Protein AF-A0A7V6RN48-F1 (afdb_monomer_lite)

Foldseek 3Di:
DDPPPDDCDPVNVVVVVVVVCVVQNPVRVVVVVVVVVVVVVVVVVVVVVVVVVVVVVVCVPDDDDDPDPPDPPPDDDDDDDDDDDDDPDDDDDDDD

Sequence (96 aa):
MFGFLGNVGIWELVLILLVALLVVGPSKLPEVARSLGKGVQQFQKSVNGMRQEFDDMMNDNDEPVRPEPVVSAKDEIIIQPREHSDEENQKDIVDE

Radius of gyration: 31.65 Å; chains: 1; bounding box: 51×68×78 Å

pLDDT: mean 76.0, std 18.97, range [39.94, 97.19]

Structure (mmCIF, N/CA/C/O backbone):
data_AF-A0A7V6RN48-F1
#
_entry.id   AF-A0A7V6RN48-F1
#
loop_
_atom_site.group_PDB
_atom_site.id
_atom_site.type_symbol
_atom_site.label_atom_id
_atom_site.label_alt_id
_atom_site.label_comp_id
_atom_site.label_asym_id
_atom_site.label_entity_id
_atom_site.label_seq_id
_atom_site.pdbx_PDB_ins_code
_atom_site.Cartn_x
_atom_site.Cartn_y
_atom_site.Cartn_z
_atom_site.occupancy
_atom_site.B_iso_or_equiv
_atom_site.auth_seq_id
_atom_site.auth_comp_id
_atom_site.auth_asym_id
_atom_site.auth_atom_id
_atom_site.pdbx_PDB_model_num
ATOM 1 N N . MET A 1 1 ? 29.591 5.762 -10.429 1.00 47.84 1 MET A N 1
ATOM 2 C CA . MET A 1 1 ? 29.684 4.503 -9.661 1.00 47.84 1 MET A CA 1
ATOM 3 C C . MET A 1 1 ? 28.708 4.634 -8.498 1.00 47.84 1 MET A C 1
ATOM 5 O O . MET A 1 1 ? 28.779 5.626 -7.789 1.00 47.84 1 MET A O 1
ATOM 9 N N . PHE A 1 2 ? 27.704 3.758 -8.464 1.00 56.19 2 PHE A N 1
ATOM 10 C CA . PHE A 1 2 ? 26.417 3.890 -7.765 1.00 56.19 2 PHE A CA 1
ATOM 11 C C . PHE A 1 2 ? 26.522 3.997 -6.228 1.00 56.19 2 PHE A C 1
ATOM 13 O O . PHE A 1 2 ? 27.327 3.298 -5.618 1.00 56.19 2 PHE A O 1
ATOM 20 N N . GLY A 1 3 ? 25.668 4.827 -5.610 1.00 63.84 3 GLY A N 1
ATOM 21 C CA . GLY A 1 3 ? 25.554 5.084 -4.161 1.00 63.84 3 GLY A CA 1
ATOM 22 C C . GLY A 1 3 ? 24.938 3.934 -3.351 1.00 63.84 3 GLY A C 1
ATOM 23 O O . GLY A 1 3 ? 23.993 4.128 -2.597 1.00 63.84 3 GLY A O 1
ATOM 24 N N . PHE A 1 4 ? 25.473 2.726 -3.512 1.00 67.00 4 PHE A N 1
ATOM 25 C CA . PHE A 1 4 ? 24.835 1.459 -3.133 1.00 67.00 4 PHE A CA 1
ATOM 26 C C . PHE A 1 4 ? 24.855 1.107 -1.627 1.00 67.00 4 PHE A C 1
ATOM 28 O O . PHE A 1 4 ? 24.363 0.047 -1.259 1.00 67.00 4 PHE A O 1
ATOM 35 N N . LEU A 1 5 ? 25.444 1.925 -0.743 1.00 65.12 5 LEU A N 1
ATOM 36 C CA . LEU A 1 5 ? 25.879 1.454 0.589 1.00 65.12 5 LEU A CA 1
ATOM 37 C C . LEU A 1 5 ? 25.321 2.189 1.817 1.00 65.12 5 LEU A C 1
ATOM 39 O O . LEU A 1 5 ? 25.791 1.931 2.920 1.00 65.12 5 LEU A O 1
ATOM 43 N N . GLY A 1 6 ? 24.316 3.058 1.696 1.00 70.00 6 GLY A N 1
ATOM 44 C CA . GLY A 1 6 ? 23.764 3.670 2.918 1.00 70.00 6 GLY A CA 1
ATOM 45 C C . GLY A 1 6 ? 22.353 4.206 2.816 1.00 70.00 6 GLY A C 1
ATOM 46 O O . GLY A 1 6 ? 21.570 4.029 3.739 1.00 70.00 6 GLY A O 1
ATOM 47 N N . ASN A 1 7 ? 22.002 4.798 1.680 1.00 73.25 7 ASN A N 1
ATOM 48 C CA . ASN A 1 7 ? 20.728 5.480 1.528 1.00 73.25 7 ASN A CA 1
ATOM 49 C C . ASN A 1 7 ? 20.094 4.989 0.238 1.00 73.25 7 ASN A C 1
ATOM 51 O O . ASN A 1 7 ? 20.351 5.549 -0.824 1.00 73.25 7 ASN A O 1
ATOM 55 N N . VAL A 1 8 ? 19.309 3.913 0.329 1.00 83.81 8 VAL A N 1
ATOM 56 C CA . VAL A 1 8 ? 18.417 3.521 -0.765 1.00 83.81 8 VAL A CA 1
ATOM 57 C C . VAL A 1 8 ? 17.509 4.719 -1.021 1.00 83.81 8 VAL A C 1
ATOM 59 O O . VAL A 1 8 ? 16.638 5.039 -0.211 1.00 83.81 8 VAL A O 1
ATOM 62 N N . GLY A 1 9 ? 17.780 5.438 -2.103 1.00 86.44 9 GLY A N 1
ATOM 63 C CA . GLY A 1 9 ? 17.009 6.597 -2.488 1.00 86.44 9 GLY A CA 1
ATOM 64 C C . GLY A 1 9 ? 15.668 6.183 -3.074 1.00 86.44 9 GLY A C 1
ATOM 65 O O . GLY A 1 9 ? 15.418 5.028 -3.434 1.00 86.44 9 GLY A O 1
ATOM 66 N N . ILE A 1 10 ? 14.790 7.175 -3.213 1.00 90.94 10 ILE A N 1
ATOM 67 C CA . ILE A 1 10 ? 13.515 7.008 -3.920 1.00 90.94 10 ILE A CA 1
ATOM 68 C C . ILE A 1 10 ? 13.767 6.472 -5.339 1.00 90.94 10 ILE A C 1
ATOM 70 O O . ILE A 1 10 ? 13.010 5.636 -5.822 1.00 90.94 10 ILE A O 1
ATOM 74 N N . TRP A 1 11 ? 14.856 6.896 -5.986 1.00 90.00 11 TRP A N 1
ATOM 75 C CA . TRP A 1 11 ? 15.222 6.452 -7.331 1.00 90.00 11 TRP A CA 1
ATOM 76 C C . TRP A 1 11 ? 15.539 4.956 -7.409 1.00 90.00 11 TRP A C 1
ATOM 78 O O . TRP A 1 11 ? 15.046 4.277 -8.310 1.00 90.00 11 TRP A O 1
ATOM 88 N N . GLU A 1 12 ? 16.299 4.418 -6.456 1.00 89.19 12 GLU A N 1
ATOM 89 C CA . GLU A 1 12 ? 16.594 2.988 -6.371 1.00 89.19 12 GLU A CA 1
ATOM 90 C C . GLU A 1 12 ? 15.329 2.170 -6.083 1.00 89.19 12 GLU A C 1
ATOM 92 O O . GLU A 1 12 ? 15.106 1.145 -6.733 1.00 89.19 12 GLU A O 1
ATOM 97 N N . LEU A 1 13 ? 14.464 2.640 -5.174 1.00 91.88 13 LEU A N 1
ATOM 98 C CA . LEU A 1 13 ? 13.175 1.987 -4.917 1.00 91.88 13 LEU A CA 1
ATOM 99 C C . LEU A 1 13 ? 12.296 1.945 -6.167 1.00 91.88 13 LEU A C 1
ATOM 101 O O . LEU A 1 13 ? 11.704 0.906 -6.448 1.00 91.88 13 LEU A O 1
ATOM 105 N N . VAL A 1 14 ? 12.226 3.035 -6.936 1.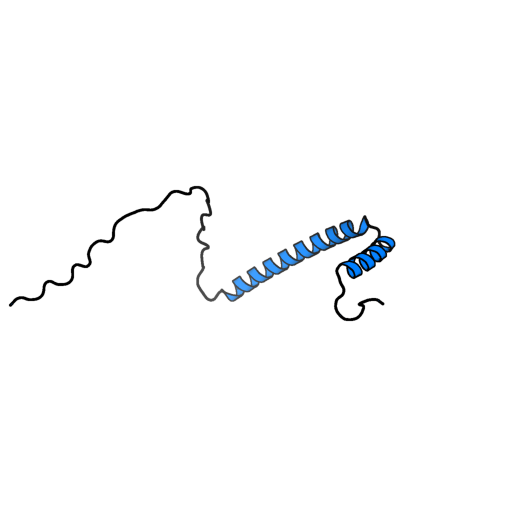00 93.12 14 VAL A N 1
ATOM 106 C CA . VAL A 1 14 ? 11.460 3.076 -8.191 1.00 93.12 14 VAL A CA 1
ATOM 107 C C . VAL A 1 14 ? 12.030 2.096 -9.217 1.00 93.12 14 VAL A C 1
ATOM 109 O O . VAL A 1 14 ? 11.255 1.407 -9.878 1.00 93.12 14 VAL A O 1
ATOM 112 N N . LEU A 1 15 ? 13.357 1.977 -9.332 1.00 93.62 15 LEU A N 1
ATOM 113 C CA . LEU A 1 15 ? 13.991 1.021 -10.247 1.00 93.62 15 LEU A CA 1
ATOM 114 C C . LEU A 1 15 ? 13.646 -0.431 -9.874 1.00 93.62 15 LEU A C 1
ATOM 116 O O . LEU A 1 15 ? 13.243 -1.213 -10.736 1.00 93.62 15 LEU A O 1
ATOM 120 N N . ILE A 1 16 ? 13.755 -0.782 -8.589 1.00 92.94 16 ILE A N 1
ATOM 121 C CA . ILE A 1 16 ? 13.392 -2.117 -8.085 1.00 92.94 16 ILE A CA 1
ATOM 122 C C . ILE A 1 16 ? 11.897 -2.372 -8.293 1.00 92.94 16 ILE A C 1
ATOM 124 O O . ILE A 1 16 ? 11.513 -3.446 -8.760 1.00 92.94 16 ILE A O 1
ATOM 128 N N . LEU A 1 17 ? 11.053 -1.377 -8.002 1.00 93.69 17 LEU A N 1
ATOM 129 C CA . LEU A 1 17 ? 9.614 -1.459 -8.222 1.00 93.69 17 LEU A CA 1
ATOM 130 C C . LEU A 1 17 ? 9.308 -1.705 -9.700 1.00 93.69 17 LEU A C 1
ATOM 132 O O . LEU A 1 17 ? 8.465 -2.541 -9.991 1.00 93.69 17 LEU A O 1
ATOM 136 N N . LEU A 1 18 ? 10.003 -1.043 -10.628 1.00 95.12 18 LEU A N 1
ATOM 137 C CA . LEU A 1 18 ? 9.819 -1.223 -12.070 1.00 95.12 18 LEU A CA 1
ATOM 138 C C . LEU A 1 18 ? 10.151 -2.651 -12.524 1.00 95.12 18 LEU A C 1
ATOM 140 O O . LEU A 1 18 ? 9.410 -3.238 -13.313 1.00 95.12 18 LEU A O 1
ATOM 144 N N . VAL A 1 19 ? 11.221 -3.243 -11.990 1.00 95.88 19 VAL A N 1
ATOM 145 C CA . VAL A 1 19 ? 11.558 -4.651 -12.255 1.00 95.88 19 VAL A CA 1
ATOM 146 C C . VAL A 1 19 ? 10.502 -5.585 -11.653 1.00 95.88 19 VAL A C 1
ATOM 148 O O . VAL A 1 19 ? 10.026 -6.493 -12.333 1.00 95.88 19 VAL A O 1
ATOM 151 N N . ALA A 1 20 ? 10.062 -5.338 -10.417 1.00 94.62 20 ALA A N 1
ATOM 152 C CA . ALA A 1 20 ? 8.992 -6.113 -9.785 1.00 94.62 20 ALA A CA 1
ATOM 153 C C . ALA A 1 20 ? 7.656 -5.992 -10.546 1.00 94.62 20 ALA A C 1
ATOM 155 O O . ALA A 1 20 ? 6.939 -6.977 -10.710 1.00 94.62 20 ALA A O 1
ATOM 156 N N . LEU A 1 21 ? 7.350 -4.802 -11.066 1.00 94.50 21 LEU A N 1
ATOM 157 C CA . LEU A 1 21 ? 6.201 -4.493 -11.918 1.00 94.50 21 LEU A CA 1
ATOM 158 C C . LEU A 1 21 ? 6.243 -5.255 -13.245 1.00 94.50 21 LEU A C 1
ATOM 160 O O . LEU A 1 21 ? 5.184 -5.611 -13.745 1.00 94.50 21 LEU A O 1
ATOM 164 N N . LEU A 1 22 ? 7.418 -5.521 -13.818 1.00 95.00 22 LEU A N 1
ATOM 165 C CA . LEU A 1 22 ? 7.532 -6.356 -15.020 1.00 95.00 22 LEU A CA 1
ATOM 166 C C . LEU A 1 22 ? 7.240 -7.830 -14.724 1.00 95.00 22 LEU A C 1
ATOM 168 O O . LEU A 1 22 ? 6.592 -8.494 -15.528 1.00 95.00 22 LEU A O 1
ATOM 172 N N . VAL A 1 23 ? 7.687 -8.333 -13.570 1.00 95.25 23 VAL A N 1
ATOM 173 C CA . VAL A 1 23 ? 7.467 -9.730 -13.159 1.00 95.25 23 VAL A CA 1
ATOM 174 C C . VAL A 1 23 ? 6.012 -9.971 -12.751 1.00 95.25 23 VAL A C 1
ATOM 176 O O . VAL A 1 23 ? 5.406 -10.962 -13.149 1.00 95.25 23 VAL A O 1
ATOM 179 N N . VAL A 1 24 ? 5.449 -9.070 -11.945 1.00 92.50 24 VAL A N 1
ATOM 180 C CA . VAL A 1 24 ? 4.110 -9.212 -11.349 1.00 92.50 24 VAL A CA 1
ATOM 181 C C . VAL A 1 24 ? 3.024 -8.571 -12.222 1.00 92.50 24 VAL A C 1
ATOM 183 O O . VAL A 1 24 ? 1.897 -9.058 -12.272 1.00 92.50 24 VAL A O 1
ATOM 186 N N . GLY A 1 25 ? 3.352 -7.492 -12.930 1.00 93.00 25 GLY A N 1
ATOM 187 C CA . GLY A 1 25 ? 2.441 -6.689 -13.747 1.00 93.00 25 GLY A CA 1
ATOM 188 C C . GLY A 1 25 ? 1.922 -5.432 -13.020 1.00 93.00 25 GLY A C 1
ATOM 189 O O . GLY A 1 25 ? 1.488 -5.521 -11.865 1.00 93.00 25 GLY A O 1
ATOM 190 N N . PRO A 1 26 ? 1.852 -4.257 -13.686 1.00 91.69 26 PRO A N 1
ATOM 191 C CA . PRO A 1 26 ? 1.352 -3.010 -13.090 1.00 91.69 26 PRO A CA 1
ATOM 192 C C . PRO A 1 26 ? -0.100 -3.075 -12.630 1.00 91.69 26 PRO A C 1
ATOM 194 O O . PRO A 1 26 ? -0.471 -2.418 -11.663 1.00 91.69 26 PRO A O 1
ATOM 197 N N . SER A 1 27 ? -0.921 -3.900 -13.275 1.00 92.88 27 SER A N 1
ATOM 198 C CA . SER A 1 27 ? -2.319 -4.096 -12.889 1.00 92.88 27 SER A CA 1
ATOM 199 C C . SER A 1 27 ? -2.483 -4.977 -11.648 1.00 92.88 27 SER A C 1
ATOM 201 O O . SER A 1 27 ? -3.518 -4.905 -10.990 1.00 92.88 27 SER A O 1
ATOM 203 N N . LYS A 1 28 ? -1.474 -5.790 -11.302 1.00 92.38 28 LYS A N 1
ATOM 204 C CA . LYS A 1 28 ? -1.540 -6.759 -10.199 1.00 92.38 28 LYS A CA 1
ATOM 205 C C . LYS A 1 28 ? -1.095 -6.184 -8.860 1.00 92.38 28 LYS A C 1
ATOM 207 O O . LYS A 1 28 ? -1.694 -6.525 -7.846 1.00 92.38 28 LYS A O 1
ATOM 212 N N . LEU A 1 29 ? -0.146 -5.246 -8.838 1.00 93.12 29 LEU A N 1
ATOM 213 C CA . LEU A 1 29 ? 0.199 -4.517 -7.609 1.00 93.12 29 LEU A CA 1
ATOM 214 C C . LEU A 1 29 ? -1.005 -3.853 -6.910 1.00 93.12 29 LEU A C 1
ATOM 216 O O . LEU A 1 29 ? -1.179 -4.093 -5.715 1.00 93.12 29 LEU A O 1
ATOM 220 N N . PRO A 1 30 ? -1.866 -3.062 -7.584 1.00 91.19 30 PRO A N 1
ATOM 221 C CA . PRO A 1 30 ? -3.017 -2.446 -6.925 1.00 91.19 30 PRO A CA 1
ATOM 222 C C . PRO A 1 30 ? -4.068 -3.479 -6.507 1.00 91.19 30 PRO A C 1
ATOM 224 O O . PRO A 1 30 ? -4.753 -3.280 -5.508 1.00 91.19 30 PRO A O 1
ATOM 227 N N . GLU A 1 31 ? -4.200 -4.584 -7.241 1.00 94.00 31 GLU A N 1
ATOM 228 C CA . GLU A 1 31 ? -5.108 -5.683 -6.900 1.00 94.00 31 GLU A CA 1
ATOM 229 C C . GLU A 1 31 ? -4.679 -6.367 -5.589 1.00 94.00 31 GLU A C 1
ATOM 231 O O . GLU A 1 31 ? -5.486 -6.489 -4.664 1.00 94.00 31 GLU A O 1
ATOM 236 N N . VAL A 1 32 ? -3.390 -6.702 -5.468 1.00 93.62 32 VAL A N 1
ATOM 237 C CA . VAL A 1 32 ? -2.786 -7.288 -4.259 1.00 93.62 32 VAL A CA 1
ATOM 238 C C . VAL A 1 32 ? -2.795 -6.296 -3.093 1.00 93.62 32 VAL A C 1
ATOM 240 O O . VAL A 1 32 ? -3.162 -6.652 -1.978 1.00 93.62 32 VAL A O 1
ATOM 243 N N . ALA A 1 33 ? -2.467 -5.025 -3.331 1.00 93.88 33 ALA A N 1
ATOM 244 C CA . ALA A 1 33 ? -2.520 -4.000 -2.290 1.00 93.88 33 ALA A CA 1
ATOM 245 C C . ALA A 1 33 ? -3.946 -3.799 -1.752 1.00 93.88 33 ALA A C 1
ATOM 247 O O . ALA A 1 33 ? -4.133 -3.634 -0.548 1.00 93.88 33 ALA A O 1
ATOM 248 N N . ARG A 1 34 ? -4.971 -3.853 -2.614 1.00 95.50 34 ARG A N 1
ATOM 249 C CA . ARG A 1 34 ? -6.379 -3.760 -2.191 1.00 95.50 34 ARG A CA 1
ATOM 250 C C . ARG A 1 34 ? -6.817 -4.964 -1.360 1.00 95.50 34 ARG A C 1
ATOM 252 O O . ARG A 1 34 ? -7.548 -4.772 -0.390 1.00 95.50 34 ARG A O 1
ATOM 259 N N . SER A 1 35 ? -6.418 -6.184 -1.723 1.00 95.19 35 SER A N 1
ATOM 260 C CA . SER A 1 35 ? -6.779 -7.382 -0.952 1.00 95.19 35 SER A CA 1
ATOM 261 C C . SER A 1 35 ? -6.073 -7.410 0.406 1.00 95.19 35 SER A C 1
ATOM 263 O O . SER A 1 35 ? -6.736 -7.585 1.431 1.00 95.19 35 SER A O 1
ATOM 265 N N . LEU A 1 36 ? -4.769 -7.120 0.430 1.00 96.44 36 LEU A N 1
ATOM 266 C CA . LEU A 1 36 ? -3.990 -6.974 1.661 1.00 96.44 36 LEU A CA 1
ATOM 267 C C . LEU A 1 36 ? -4.531 -5.840 2.536 1.00 96.44 36 LEU A C 1
ATOM 269 O O . LEU A 1 36 ? -4.720 -6.032 3.733 1.00 96.44 36 LEU A O 1
ATOM 273 N N . GLY A 1 37 ? -4.852 -4.684 1.949 1.00 95.62 37 GLY A N 1
ATOM 274 C CA . GLY A 1 37 ? -5.378 -3.527 2.673 1.00 95.62 37 GLY A CA 1
ATOM 275 C C . GLY A 1 37 ? -6.695 -3.823 3.391 1.00 95.62 37 GLY A C 1
ATOM 276 O O . GLY A 1 37 ? -6.858 -3.457 4.553 1.00 95.62 37 GLY A O 1
ATOM 277 N N . LYS A 1 38 ? -7.608 -4.561 2.747 1.00 96.38 38 LYS A N 1
ATOM 278 C CA . LYS A 1 38 ? -8.849 -5.022 3.391 1.00 96.38 38 LYS A CA 1
ATOM 279 C C . LYS A 1 38 ? -8.571 -5.976 4.557 1.00 96.38 38 LYS A C 1
ATOM 281 O O . LYS A 1 38 ? -9.220 -5.850 5.594 1.00 96.38 38 LYS A O 1
ATOM 286 N N . GLY A 1 39 ? -7.613 -6.894 4.405 1.00 96.81 39 GLY A N 1
ATOM 287 C CA . GLY A 1 39 ? -7.199 -7.811 5.472 1.00 96.81 39 GLY A CA 1
ATOM 288 C C . GLY A 1 39 ? -6.595 -7.074 6.669 1.00 96.81 39 GLY A C 1
ATOM 289 O O . GLY A 1 39 ? -7.028 -7.273 7.801 1.00 96.81 39 GLY A O 1
ATOM 290 N N . VAL A 1 40 ? -5.673 -6.142 6.415 1.00 97.19 40 VAL A N 1
ATOM 291 C CA . VAL A 1 40 ? -5.059 -5.294 7.449 1.00 97.19 40 VAL A CA 1
ATOM 292 C C . VAL A 1 40 ? -6.108 -4.434 8.158 1.00 97.19 40 VAL A C 1
ATOM 294 O O . VAL A 1 40 ? -6.059 -4.300 9.378 1.00 97.19 40 VAL A O 1
ATOM 297 N N . GLN A 1 41 ? -7.086 -3.883 7.434 1.00 96.38 41 GLN A N 1
ATOM 298 C CA . GLN A 1 41 ? -8.163 -3.092 8.037 1.00 96.38 41 GLN A CA 1
ATOM 299 C C . GLN A 1 41 ? -9.028 -3.928 8.994 1.00 96.38 41 GLN A C 1
ATOM 301 O O . GLN A 1 41 ? -9.370 -3.462 10.079 1.00 96.38 41 GLN A O 1
ATOM 306 N N . GLN A 1 42 ? -9.383 -5.156 8.612 1.00 96.75 42 GLN A N 1
ATOM 307 C CA . GLN A 1 42 ? -10.147 -6.068 9.474 1.00 96.75 42 GLN A CA 1
ATOM 308 C C . GLN A 1 42 ? -9.323 -6.539 10.676 1.00 96.75 42 GLN A C 1
ATOM 310 O O . GLN A 1 42 ? -9.846 -6.611 11.789 1.00 96.75 42 GLN A O 1
ATOM 315 N N . PHE A 1 43 ? -8.026 -6.784 10.472 1.00 96.88 43 PHE A N 1
ATOM 316 C CA . PHE A 1 43 ? -7.097 -7.108 11.549 1.00 96.88 43 PHE A CA 1
ATOM 317 C C . PHE A 1 43 ? -7.018 -5.970 12.571 1.00 96.88 43 PHE A C 1
ATOM 319 O O . PHE A 1 43 ? -7.222 -6.208 13.756 1.00 96.88 43 PHE A O 1
ATOM 326 N N . GLN A 1 44 ? -6.836 -4.722 12.123 1.00 96.12 44 GLN A N 1
ATOM 327 C CA . GLN A 1 44 ? -6.830 -3.557 13.014 1.00 96.12 44 GLN A CA 1
ATOM 328 C C . GLN A 1 44 ? -8.145 -3.398 13.785 1.00 96.12 44 GLN A C 1
ATOM 330 O O . GLN A 1 44 ? -8.110 -3.140 14.983 1.00 96.12 44 GLN A O 1
ATOM 335 N N . LYS A 1 45 ? -9.303 -3.588 13.135 1.00 96.00 45 LYS A N 1
ATOM 336 C CA . LYS A 1 45 ? -10.608 -3.540 13.819 1.00 96.00 45 LYS A CA 1
ATOM 337 C C . LYS A 1 45 ? -10.721 -4.596 14.917 1.00 96.00 45 LYS A C 1
ATOM 339 O O . LYS A 1 45 ? -11.158 -4.274 16.013 1.00 96.00 45 LYS A O 1
ATOM 344 N N 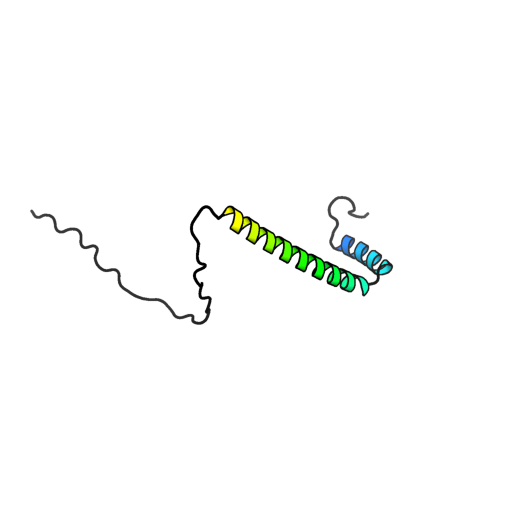. SER A 1 46 ? -10.290 -5.821 14.628 1.00 95.69 46 SER A N 1
ATOM 345 C CA . SER A 1 46 ? -10.314 -6.926 15.594 1.00 95.69 46 SER A CA 1
ATOM 346 C C . SER A 1 46 ? -9.362 -6.659 16.761 1.00 95.69 46 SER A C 1
ATOM 348 O O . SER A 1 46 ? -9.732 -6.836 17.914 1.00 95.69 46 SER A O 1
ATOM 350 N N . VAL A 1 47 ? -8.155 -6.158 16.475 1.00 95.88 47 VAL A N 1
ATOM 351 C CA . VAL A 1 47 ? -7.173 -5.771 17.500 1.00 95.88 47 VAL A CA 1
ATOM 352 C C . VAL A 1 47 ? -7.694 -4.638 18.380 1.00 95.88 47 VAL A C 1
ATOM 354 O O . VAL A 1 47 ? -7.520 -4.694 19.593 1.00 95.88 47 VAL A O 1
ATOM 357 N N . ASN A 1 48 ? -8.343 -3.627 17.803 1.00 95.69 48 ASN A N 1
ATOM 358 C CA . ASN A 1 48 ? -8.912 -2.523 18.572 1.00 95.69 48 ASN A CA 1
ATOM 359 C C . ASN A 1 48 ? -10.098 -2.967 19.436 1.00 95.69 48 ASN A C 1
ATOM 361 O O . ASN A 1 48 ? -10.176 -2.537 20.580 1.00 95.69 48 ASN A O 1
ATOM 365 N N . GLY A 1 49 ? -10.967 -3.845 18.923 1.00 93.81 49 GLY A N 1
ATOM 366 C CA . GLY A 1 49 ? -12.048 -4.441 19.716 1.00 93.81 49 GLY A CA 1
ATOM 367 C C . GLY A 1 49 ? -11.505 -5.223 20.911 1.00 93.81 49 GLY A C 1
ATOM 368 O O . GLY A 1 49 ? -11.892 -4.953 22.040 1.00 93.81 49 GLY A O 1
ATOM 369 N N . MET A 1 50 ? -10.504 -6.083 20.686 1.00 95.00 50 MET A N 1
ATOM 370 C CA . MET A 1 50 ? -9.838 -6.802 21.778 1.00 95.00 50 MET A CA 1
ATOM 371 C C . MET A 1 50 ? -9.214 -5.846 22.798 1.00 95.00 50 MET A C 1
ATOM 373 O O . MET A 1 50 ? -9.356 -6.062 23.990 1.00 95.00 50 MET A O 1
ATOM 377 N N . ARG A 1 51 ? -8.528 -4.781 22.358 1.00 92.38 51 ARG A N 1
ATOM 378 C CA . ARG A 1 51 ? -7.942 -3.789 23.277 1.00 92.38 51 ARG A CA 1
ATOM 379 C C . ARG A 1 51 ? -8.991 -3.127 24.163 1.00 92.38 51 ARG A C 1
ATOM 381 O O . ARG A 1 51 ? -8.711 -2.933 25.334 1.00 92.38 51 ARG A O 1
ATOM 388 N N . GLN A 1 52 ? -10.153 -2.795 23.607 1.00 92.31 52 GLN A N 1
ATOM 389 C CA . GLN A 1 52 ? -11.251 -2.197 24.360 1.00 92.31 52 GLN A CA 1
ATOM 390 C C . GLN A 1 52 ? -11.830 -3.183 25.380 1.00 92.31 52 GLN A C 1
ATOM 392 O O . GLN A 1 52 ? -11.979 -2.828 26.538 1.00 92.31 52 GLN A O 1
ATOM 397 N N . GLU A 1 53 ? -12.050 -4.440 24.985 1.00 89.62 53 GLU A N 1
ATOM 398 C CA . GLU A 1 53 ? -12.496 -5.495 25.907 1.00 89.62 53 GLU A CA 1
ATOM 399 C C . GLU A 1 53 ? -11.476 -5.755 27.028 1.00 89.62 53 GLU A C 1
ATOM 401 O O . GLU A 1 53 ? -11.855 -5.931 28.181 1.00 89.62 53 GLU A O 1
ATOM 406 N N . PHE A 1 54 ? -10.176 -5.753 26.711 1.00 89.75 54 PHE A N 1
ATOM 407 C CA . PHE A 1 54 ? -9.117 -5.885 27.713 1.00 89.75 54 PHE A CA 1
ATOM 408 C C . PHE A 1 54 ? -9.082 -4.697 28.682 1.00 89.75 54 PHE A C 1
ATOM 410 O O . PHE A 1 54 ? -8.899 -4.917 29.876 1.00 89.75 54 PHE A O 1
ATOM 417 N N . ASP A 1 55 ? -9.252 -3.469 28.188 1.00 89.19 55 ASP A N 1
ATOM 418 C CA . ASP A 1 55 ? -9.286 -2.258 29.016 1.00 89.19 55 ASP A CA 1
ATOM 419 C C . ASP A 1 55 ? -10.513 -2.256 29.941 1.00 89.19 55 ASP A C 1
ATOM 421 O O . ASP A 1 55 ? -10.367 -2.050 31.143 1.00 89.19 55 ASP A O 1
ATOM 425 N N . ASP A 1 56 ? -11.690 -2.615 29.417 1.00 87.50 56 ASP A N 1
ATOM 426 C CA . ASP A 1 56 ? -12.929 -2.756 30.193 1.00 87.50 56 ASP A CA 1
ATOM 427 C C . ASP A 1 56 ? -12.779 -3.817 31.304 1.00 87.50 56 ASP A C 1
ATOM 429 O O . ASP A 1 56 ? -13.153 -3.579 32.450 1.00 87.50 56 ASP A O 1
ATOM 433 N N . MET A 1 57 ? -12.150 -4.963 31.008 1.00 79.19 57 MET A N 1
ATOM 434 C CA . MET A 1 57 ? -11.873 -6.018 32.000 1.00 79.19 57 MET A CA 1
ATOM 435 C C . MET A 1 57 ? -10.846 -5.613 33.067 1.00 79.19 57 MET A C 1
ATOM 437 O O . MET A 1 57 ? -10.825 -6.186 34.157 1.00 79.19 57 MET A O 1
ATOM 441 N N . MET A 1 58 ? -9.948 -4.681 32.751 1.00 80.06 58 MET A N 1
ATOM 442 C CA . MET A 1 58 ? -8.907 -4.209 33.668 1.00 80.06 58 MET A CA 1
ATOM 443 C C . MET A 1 58 ? -9.379 -3.014 34.508 1.00 80.06 58 MET A C 1
ATOM 445 O O . MET A 1 58 ? -8.851 -2.816 35.603 1.00 80.06 58 MET A O 1
ATOM 449 N N . ASN A 1 59 ? -10.393 -2.277 34.042 1.00 72.75 59 ASN A N 1
ATOM 450 C CA . ASN A 1 59 ? -11.009 -1.144 34.739 1.00 72.75 59 ASN A CA 1
ATOM 451 C C . ASN A 1 59 ? -12.157 -1.518 35.692 1.00 72.75 59 ASN A C 1
ATOM 453 O O . ASN A 1 59 ? -12.670 -0.639 36.377 1.00 72.75 59 ASN A O 1
ATOM 457 N N . ASP A 1 60 ? -12.514 -2.799 35.828 1.00 63.09 60 ASP A N 1
ATOM 458 C CA . ASP A 1 60 ? -13.574 -3.294 36.733 1.00 63.09 60 ASP A CA 1
ATOM 459 C C . ASP A 1 60 ? -13.279 -3.112 38.252 1.00 63.09 60 ASP A C 1
ATOM 461 O O . ASP A 1 60 ? -13.894 -3.758 39.101 1.00 63.09 60 ASP A O 1
ATOM 465 N N . ASN A 1 61 ? -12.350 -2.222 38.630 1.00 62.28 61 ASN A N 1
ATOM 466 C CA . ASN A 1 61 ? -12.123 -1.796 40.018 1.0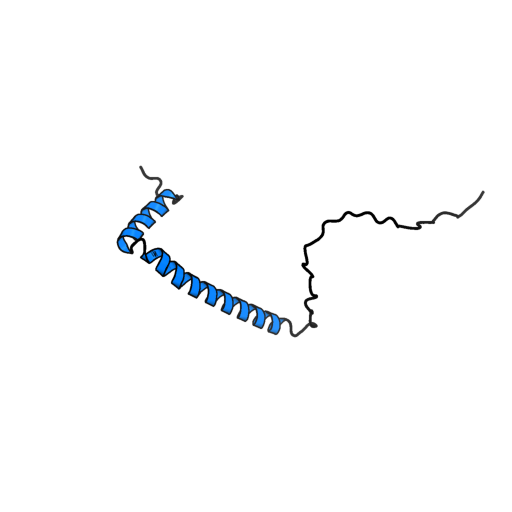0 62.28 61 ASN A CA 1
ATOM 467 C C . ASN A 1 61 ? -12.373 -0.300 40.287 1.00 62.28 61 ASN A C 1
ATOM 469 O O . ASN A 1 61 ? -12.240 0.086 41.443 1.00 62.28 61 ASN A O 1
ATOM 473 N N . ASP A 1 62 ? -12.793 0.517 39.313 1.00 65.56 62 ASP A N 1
ATOM 474 C CA . ASP A 1 62 ? -13.205 1.908 39.565 1.00 65.56 62 ASP A CA 1
ATOM 475 C C . ASP A 1 62 ? -14.401 2.324 38.675 1.00 65.56 62 ASP A C 1
ATOM 477 O O . ASP A 1 62 ? -14.579 1.856 37.557 1.00 65.56 62 ASP A O 1
ATOM 481 N N . GLU A 1 63 ? -15.271 3.169 39.230 1.00 63.41 63 GLU A N 1
ATOM 482 C CA . GLU A 1 63 ? -16.602 3.581 38.750 1.00 63.41 63 GLU A CA 1
ATOM 483 C C . GLU A 1 63 ? -16.772 3.936 37.247 1.00 63.41 63 GLU A C 1
ATOM 485 O O . GLU A 1 63 ? -15.850 4.403 36.578 1.00 63.41 63 GLU A O 1
ATOM 490 N N . PRO A 1 64 ? -18.010 3.835 36.708 1.00 58.78 64 PRO A N 1
ATOM 491 C CA . PRO A 1 64 ? -18.302 4.057 35.293 1.00 58.78 64 PRO A CA 1
ATOM 492 C C . PRO A 1 64 ? -18.117 5.522 34.866 1.00 58.78 64 PRO A C 1
ATOM 494 O O . PRO A 1 64 ? -18.965 6.381 35.134 1.00 58.78 64 PRO A O 1
ATOM 497 N N . VAL A 1 65 ? -17.072 5.801 34.085 1.00 62.62 65 VAL A N 1
ATOM 498 C CA . VAL A 1 65 ? -16.940 7.069 33.352 1.00 62.62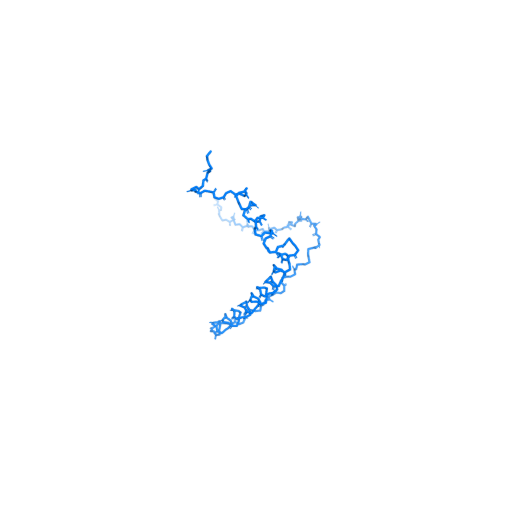 65 VAL A CA 1
ATOM 499 C C . VAL A 1 65 ? -17.921 7.061 32.177 1.00 62.62 65 VAL A C 1
ATOM 501 O O . VAL A 1 65 ? -17.655 6.512 31.108 1.00 62.62 65 VAL A O 1
ATOM 504 N N . ARG A 1 66 ? -19.087 7.690 32.364 1.00 65.12 66 ARG A N 1
ATOM 505 C CA . ARG A 1 66 ? -19.961 8.081 31.248 1.00 65.12 66 ARG A CA 1
ATOM 506 C C . ARG A 1 66 ? -19.157 8.961 30.287 1.00 65.12 66 ARG A C 1
ATOM 508 O O . ARG A 1 66 ? -18.667 10.000 30.729 1.00 65.12 66 ARG A O 1
ATOM 515 N N . PRO A 1 67 ? -19.078 8.645 28.984 1.00 65.00 67 PRO A N 1
ATOM 516 C CA . PRO A 1 67 ? -18.683 9.654 28.020 1.00 65.00 67 PRO A CA 1
ATOM 517 C C . PRO A 1 67 ? -19.786 10.716 28.006 1.00 65.00 67 PRO A C 1
ATOM 519 O O . PRO A 1 67 ? -20.891 10.479 27.511 1.00 65.00 67 PRO A O 1
ATOM 522 N N . GLU A 1 68 ? -19.516 11.878 28.602 1.00 59.75 68 GLU A N 1
ATOM 523 C CA . GLU A 1 68 ? -20.337 13.057 28.356 1.00 59.75 68 GLU A CA 1
ATOM 524 C C . GLU A 1 68 ? -20.370 13.325 26.844 1.00 59.75 68 GLU A C 1
ATOM 526 O O . GLU A 1 68 ? -19.347 13.184 26.161 1.00 59.75 68 GLU A O 1
ATOM 531 N N . PRO A 1 69 ? -21.534 13.697 26.285 1.00 63.72 69 PRO A N 1
ATOM 532 C CA . PRO A 1 69 ? -21.633 14.044 24.885 1.00 63.72 69 PRO A CA 1
ATOM 533 C C . PRO A 1 69 ? -20.889 15.365 24.693 1.00 63.72 69 PRO A C 1
ATOM 535 O O . PRO A 1 69 ? -21.445 16.441 24.903 1.00 63.72 69 PRO A O 1
ATOM 538 N N . VAL A 1 70 ? -19.626 15.299 24.272 1.00 60.34 70 VAL A N 1
ATOM 539 C CA . VAL A 1 70 ? -18.944 1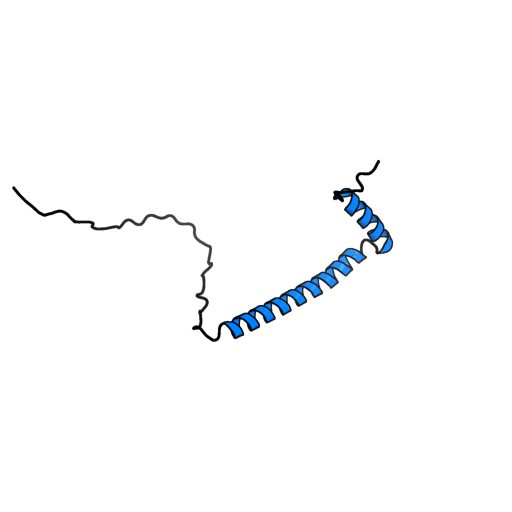6.452 23.685 1.00 60.34 70 VAL A CA 1
ATOM 540 C C . VAL A 1 70 ? -19.643 16.781 22.372 1.00 60.34 70 VAL A C 1
ATOM 542 O O . VAL A 1 70 ? -19.330 16.266 21.298 1.00 60.34 70 VAL A O 1
ATOM 545 N N . VAL A 1 71 ? -2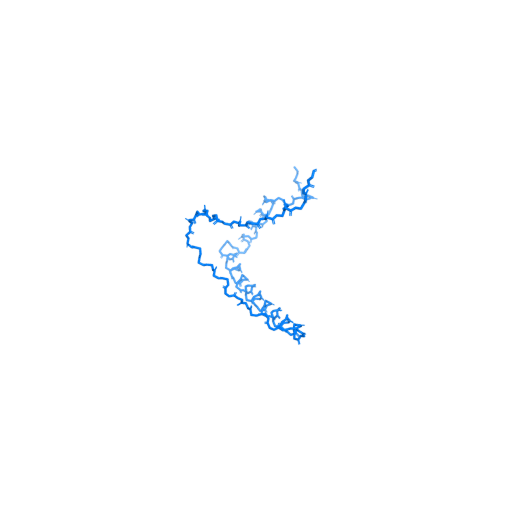0.651 17.640 22.505 1.00 61.81 71 VAL A N 1
ATOM 546 C CA . VAL A 1 71 ? -21.215 18.487 21.466 1.00 61.81 71 VAL A CA 1
ATOM 547 C C . VAL A 1 71 ? -20.060 19.029 20.626 1.00 61.81 71 VAL A C 1
ATOM 549 O O . VAL A 1 71 ? -19.322 19.914 21.046 1.00 61.81 71 VAL A O 1
ATOM 552 N N . SER A 1 72 ? -19.897 18.494 19.418 1.00 55.38 72 SER A N 1
ATOM 553 C CA . SER A 1 72 ? -19.152 19.157 18.350 1.00 55.38 72 SER A CA 1
ATOM 554 C C . SER A 1 72 ? -20.138 19.583 17.270 1.00 55.38 72 SER A C 1
ATOM 556 O O . SER A 1 72 ? -20.065 19.175 16.116 1.00 55.38 72 SER A O 1
ATOM 558 N N . ALA A 1 73 ? -21.101 20.409 17.680 1.00 54.22 73 ALA A N 1
ATOM 559 C CA . ALA A 1 73 ? -21.743 21.351 16.780 1.00 54.22 73 ALA A CA 1
ATOM 560 C C . ALA A 1 73 ? -20.783 22.539 16.635 1.00 54.22 73 ALA A C 1
ATOM 562 O O . ALA A 1 73 ? -20.837 23.503 17.393 1.00 54.22 73 ALA A O 1
ATOM 563 N N . LYS A 1 74 ? -19.827 22.425 15.709 1.00 56.03 74 LYS A N 1
ATOM 564 C CA . LYS A 1 74 ? -19.080 23.585 15.219 1.00 56.03 74 LYS A CA 1
ATOM 565 C C . LYS A 1 74 ? -19.937 24.278 14.169 1.00 56.03 74 LYS A C 1
ATOM 567 O O . LYS A 1 74 ? -19.761 24.018 12.990 1.00 56.03 74 LYS A O 1
ATOM 572 N N . ASP A 1 75 ? -20.827 25.142 14.625 1.00 52.94 75 ASP A N 1
ATOM 573 C CA . ASP A 1 75 ? -21.263 26.311 13.875 1.00 52.94 75 ASP A CA 1
ATOM 574 C C . ASP A 1 75 ? -21.583 27.399 14.896 1.00 52.94 75 ASP A C 1
ATOM 576 O O . ASP A 1 75 ? -22.467 27.235 15.728 1.00 52.94 75 ASP A O 1
ATOM 580 N N . GLU A 1 76 ? -20.769 28.455 14.853 1.00 45.06 76 GLU A N 1
ATOM 581 C CA . GLU A 1 76 ? -21.106 29.861 15.106 1.00 45.06 76 GLU A CA 1
ATOM 582 C C . GLU A 1 76 ? -19.972 30.586 15.850 1.00 45.06 76 GLU A C 1
ATOM 584 O O . GLU A 1 76 ? -19.754 30.484 17.056 1.00 45.06 76 GLU A O 1
ATOM 589 N N . ILE A 1 77 ? -19.198 31.317 15.050 1.00 49.22 77 ILE A N 1
ATOM 590 C CA . ILE A 1 77 ? -18.194 32.290 15.464 1.00 49.22 77 ILE A CA 1
ATOM 591 C C . ILE A 1 77 ? -18.945 33.562 15.861 1.00 49.22 77 ILE A C 1
ATOM 593 O O . ILE A 1 77 ? -19.281 34.328 14.964 1.00 49.22 77 ILE A O 1
ATOM 597 N N . ILE A 1 78 ? -19.175 33.836 17.151 1.00 39.94 78 ILE A N 1
ATOM 598 C CA . ILE A 1 78 ? -19.565 35.183 17.620 1.00 39.94 78 ILE A CA 1
ATOM 599 C C . ILE A 1 78 ? -18.932 35.498 18.996 1.00 39.94 78 ILE A C 1
ATOM 601 O O . ILE A 1 78 ? -19.406 35.076 20.042 1.00 39.94 78 ILE A O 1
ATOM 605 N N . ILE A 1 79 ? -17.812 36.231 18.942 1.00 44.31 79 ILE A N 1
ATOM 606 C CA . ILE A 1 79 ? -17.435 37.424 19.735 1.00 44.31 79 ILE A CA 1
ATOM 607 C C . ILE A 1 79 ? -17.843 37.458 21.234 1.00 44.31 79 ILE A C 1
ATOM 609 O O . ILE A 1 79 ? -18.988 37.732 21.578 1.00 44.31 79 ILE A O 1
ATOM 613 N N . GLN A 1 80 ? -16.848 37.328 22.127 1.00 54.62 80 GLN A N 1
ATOM 614 C CA . GLN A 1 80 ? -16.883 37.789 23.533 1.00 54.62 80 GLN A CA 1
ATOM 615 C C . GLN A 1 80 ? -16.930 39.326 23.559 1.00 54.62 80 GLN A C 1
ATOM 617 O O . GLN A 1 80 ? -16.166 39.927 22.797 1.00 54.62 80 GLN A O 1
ATOM 622 N N . PRO A 1 81 ? -17.755 39.990 24.395 1.00 51.66 81 PRO A N 1
ATOM 623 C CA . PRO A 1 81 ? -17.344 40.298 25.777 1.00 51.66 81 PRO A CA 1
ATOM 624 C C . PRO A 1 81 ? -18.509 40.331 26.795 1.00 51.66 81 PRO A C 1
ATOM 626 O O . PRO A 1 81 ? -19.480 41.066 26.625 1.00 51.66 81 PRO A O 1
ATOM 629 N N . ARG A 1 82 ? -18.399 39.584 27.903 1.00 50.91 82 ARG A N 1
ATOM 630 C CA . ARG A 1 82 ? -19.206 39.824 29.111 1.00 50.91 82 ARG A CA 1
ATOM 631 C C . ARG A 1 82 ? -18.307 40.350 30.218 1.00 50.91 82 ARG A C 1
ATOM 633 O O . ARG A 1 82 ? -17.475 39.619 30.745 1.00 50.91 82 ARG A O 1
ATOM 640 N N . GLU A 1 83 ? -18.504 41.623 30.535 1.00 47.91 83 GLU A N 1
ATOM 641 C CA . GLU A 1 83 ? -18.223 42.181 31.850 1.00 47.91 83 GLU A CA 1
ATOM 642 C C . GLU A 1 83 ? -18.996 41.412 32.926 1.00 47.91 83 GLU A C 1
ATOM 644 O O . GLU A 1 83 ? -20.201 41.200 32.790 1.00 47.91 83 GLU A O 1
ATOM 649 N N . HIS A 1 84 ? -18.291 40.984 33.969 1.00 44.66 84 HIS A N 1
ATOM 650 C CA . HIS A 1 84 ? -18.593 41.281 35.373 1.00 44.66 84 HIS A CA 1
ATOM 651 C C . HIS A 1 84 ? -17.577 40.522 36.229 1.00 44.66 84 HIS A C 1
ATOM 653 O O . HIS A 1 84 ? -17.502 39.294 36.210 1.00 44.66 84 HIS A O 1
ATOM 659 N N . SER A 1 85 ? -16.769 41.254 36.980 1.00 46.84 85 SER A N 1
ATOM 660 C CA . SER A 1 85 ? -16.089 40.728 38.160 1.00 46.84 85 SER A CA 1
ATOM 661 C C . SER A 1 85 ? -16.190 41.823 39.199 1.00 46.84 85 SER A C 1
ATOM 663 O O . SER A 1 85 ? -15.456 42.809 39.163 1.00 46.84 85 SER A O 1
ATOM 665 N N . ASP A 1 86 ? -17.214 41.669 40.025 1.00 49.84 86 ASP A N 1
ATOM 666 C CA . ASP A 1 86 ? -17.500 42.507 41.168 1.00 49.84 86 ASP A CA 1
ATOM 667 C C . ASP A 1 86 ? -16.492 42.223 42.291 1.00 49.84 86 ASP A C 1
ATOM 669 O O . ASP A 1 86 ? -16.078 41.086 42.511 1.00 49.84 86 ASP A O 1
ATOM 673 N N . GLU A 1 87 ? -16.160 43.299 43.002 1.00 54.47 87 GLU A N 1
ATOM 674 C CA . GLU A 1 87 ? -15.888 43.326 44.441 1.00 54.47 87 GLU A CA 1
ATOM 675 C C . GLU A 1 87 ? -14.675 42.547 44.984 1.00 54.47 87 GLU A C 1
ATOM 677 O O . GLU A 1 87 ? -14.783 41.470 45.562 1.00 54.47 87 GLU A O 1
ATOM 682 N N . GLU A 1 88 ? -13.523 43.225 44.998 1.00 50.16 88 GLU A N 1
ATOM 683 C CA . GLU A 1 88 ? -12.524 43.080 46.066 1.00 50.16 88 GLU A CA 1
ATOM 684 C C . GLU A 1 88 ? -12.533 44.362 46.921 1.00 50.16 88 GLU A C 1
ATOM 686 O O . GLU A 1 88 ? -11.680 45.242 46.800 1.00 50.16 88 GLU A O 1
ATOM 691 N N . ASN A 1 89 ? -13.562 44.509 47.764 1.00 44.09 89 ASN A N 1
ATOM 692 C CA . ASN A 1 89 ? -13.579 45.512 48.828 1.00 44.09 89 ASN A CA 1
ATOM 693 C C . ASN A 1 89 ? -12.861 44.949 50.061 1.00 44.09 89 ASN A C 1
ATOM 695 O O . ASN A 1 89 ? -13.460 44.275 50.901 1.00 44.09 89 ASN A O 1
ATOM 699 N N . GLN A 1 90 ? -11.564 45.229 50.166 1.00 58.69 90 GLN A N 1
ATOM 700 C CA . GLN A 1 90 ? -10.817 45.055 51.405 1.00 58.69 90 GLN A CA 1
ATOM 701 C C . GLN A 1 90 ? -9.814 46.192 51.576 1.00 58.69 90 GLN A C 1
ATOM 703 O O . GLN A 1 90 ? -8.689 46.109 51.081 1.00 58.69 90 GLN A O 1
ATOM 708 N N . LYS A 1 91 ? -10.242 47.254 52.275 1.00 62.19 91 LYS A N 1
ATOM 709 C CA . LYS A 1 91 ? -9.442 47.995 53.273 1.00 62.19 91 LYS A CA 1
ATOM 710 C C . LYS A 1 91 ? -10.179 49.231 53.808 1.00 62.19 91 LYS A C 1
ATOM 712 O O . LYS A 1 91 ? -9.880 50.345 53.408 1.00 62.19 91 LYS A O 1
ATOM 717 N N . ASP A 1 92 ? -11.064 49.005 54.776 1.00 61.34 92 ASP A N 1
ATOM 718 C CA . ASP A 1 92 ? -11.483 50.010 55.762 1.00 61.34 92 ASP A CA 1
ATOM 719 C C . ASP A 1 92 ? -11.131 49.495 57.166 1.00 61.34 92 ASP A C 1
ATOM 721 O O . ASP A 1 92 ? -11.986 48.925 57.831 1.00 61.34 92 ASP A O 1
ATOM 725 N N . ILE A 1 93 ? -9.864 49.623 57.583 1.00 56.09 93 ILE A N 1
ATOM 726 C CA . ILE A 1 93 ? -9.375 49.600 58.982 1.00 56.09 93 ILE A CA 1
ATOM 727 C C . ILE A 1 93 ? -7.982 50.280 58.925 1.00 56.09 93 ILE A C 1
ATOM 729 O O . ILE A 1 93 ? -7.131 49.791 58.188 1.00 56.09 93 ILE A O 1
ATOM 733 N N . VAL A 1 94 ? -7.619 51.375 59.594 1.00 58.12 94 VAL A N 1
ATOM 734 C CA . VAL A 1 94 ? -8.246 52.202 60.627 1.00 58.12 94 VAL A CA 1
ATOM 735 C C . VAL A 1 94 ? -7.594 53.589 60.602 1.00 58.12 94 VAL A C 1
ATOM 737 O O . VAL A 1 94 ? -6.465 53.755 60.138 1.00 58.12 94 VAL A O 1
ATOM 740 N N . ASP A 1 95 ? -8.393 54.515 61.108 1.00 55.00 95 ASP A N 1
ATOM 741 C CA . ASP A 1 95 ? -8.189 55.900 61.515 1.00 55.00 95 ASP A CA 1
ATOM 742 C C . ASP A 1 95 ? -6.836 56.302 62.140 1.00 55.00 95 ASP A C 1
ATOM 744 O O . ASP A 1 95 ? -6.080 55.474 62.651 1.00 55.00 95 ASP A O 1
ATOM 748 N N . GLU A 1 96 ? -6.691 57.634 62.215 1.00 49.66 96 GLU A N 1
ATOM 749 C CA . GLU A 1 96 ? -5.912 58.446 63.177 1.00 49.66 96 GLU A CA 1
ATOM 750 C C . GLU A 1 96 ? -4.674 59.187 62.642 1.00 49.66 96 GLU A C 1
ATOM 752 O O . GLU A 1 96 ? -3.697 58.558 62.178 1.00 49.66 96 GLU A O 1
#

Secondary structure (DSSP, 8-state):
---TTS---HHHHHHHHHHHHHHH-TTHHHHHHHHHHHHHHHHHHHHHHHHHHHHHHHSTTS----------------------------------